Protein AF-A0A821XSC4-F1 (afdb_monomer_lite)

Secondary structure (DSSP, 8-state):
--HHHHHHHHHHHHHHHHHHT---HHHHHHHHHTT---HHHHHHHHHHHHHHHHHSSS--HHHHHHHHHHHHH-HHHHHHHHHHHHHHHHHHS-----SHHHHHHT---STTT--HHHHHHHHHHHHHHHHHH-HHHHHHHHS-GGG--

Radius of gyration: 17.36 Å; chains: 1; bounding box: 32×54×44 Å

Structure (mmCIF, N/CA/C/O backbone):
data_AF-A0A821XSC4-F1
#
_entry.id   AF-A0A821XSC4-F1
#
loop_
_atom_site.group_PDB
_atom_site.id
_atom_site.type_symbol
_atom_site.label_atom_id
_atom_site.label_alt_id
_atom_site.label_comp_id
_atom_site.label_asym_id
_atom_site.label_entity_id
_atom_site.label_seq_id
_atom_site.pdbx_PDB_ins_code
_atom_site.Cartn_x
_atom_site.Cartn_y
_atom_site.Cartn_z
_atom_site.occupancy
_atom_site.B_iso_or_equiv
_atom_site.auth_seq_id
_atom_site.auth_comp_id
_atom_site.auth_asym_id
_atom_site.auth_atom_id
_atom_site.pdbx_PDB_model_num
ATOM 1 N N . MET A 1 1 ? 5.100 32.079 7.736 1.00 38.25 1 MET A N 1
ATOM 2 C CA . MET A 1 1 ? 5.704 30.968 6.958 1.00 38.25 1 MET A CA 1
ATOM 3 C C . MET A 1 1 ? 6.290 29.826 7.805 1.00 38.25 1 MET A C 1
ATOM 5 O O . MET A 1 1 ? 6.685 28.836 7.208 1.00 38.25 1 MET A O 1
ATOM 9 N N . ASN A 1 2 ? 6.296 29.886 9.149 1.00 40.84 2 ASN A N 1
ATOM 10 C CA . ASN A 1 2 ? 6.969 28.878 9.994 1.00 40.84 2 ASN A CA 1
ATOM 11 C C . ASN A 1 2 ? 6.056 27.942 10.808 1.00 40.84 2 ASN A C 1
ATOM 13 O O . ASN A 1 2 ? 6.571 27.040 11.439 1.00 40.84 2 ASN A O 1
ATOM 17 N N . THR A 1 3 ? 4.731 28.102 10.820 1.00 35.59 3 THR A N 1
ATOM 18 C CA . THR A 1 3 ? 3.840 27.259 11.649 1.00 35.59 3 THR A CA 1
ATOM 19 C C . THR A 1 3 ? 3.357 25.988 10.945 1.00 35.59 3 THR A C 1
ATOM 21 O O . THR A 1 3 ? 3.257 24.945 11.582 1.00 35.59 3 THR A O 1
ATOM 24 N N . PHE A 1 4 ? 3.135 26.030 9.626 1.00 45.78 4 PHE A N 1
ATOM 25 C CA . PHE A 1 4 ? 2.715 24.853 8.850 1.00 45.78 4 PHE A CA 1
ATOM 26 C C . PHE A 1 4 ? 3.823 23.793 8.720 1.00 45.78 4 PHE A C 1
ATOM 28 O O . PHE A 1 4 ? 3.554 22.609 8.890 1.00 45.78 4 PHE A O 1
ATOM 35 N N . LY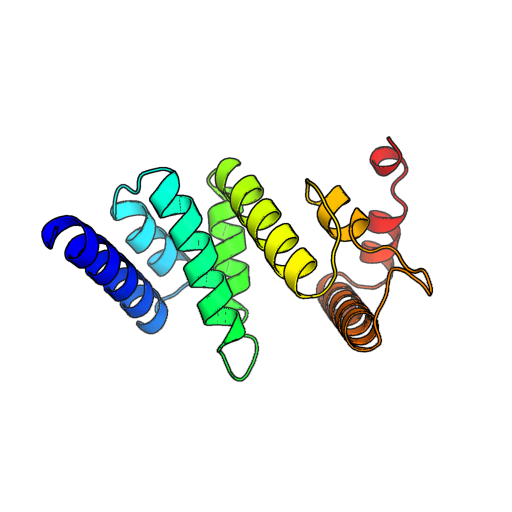S A 1 5 ? 5.084 24.207 8.507 1.00 44.91 5 LYS A N 1
ATOM 36 C CA . LYS A 1 5 ? 6.238 23.286 8.455 1.00 44.91 5 LYS A CA 1
ATOM 37 C C . LYS A 1 5 ? 6.447 22.528 9.770 1.00 44.91 5 LYS A C 1
ATOM 39 O O . LYS A 1 5 ? 6.652 21.320 9.744 1.00 44.91 5 LYS A O 1
ATOM 44 N N . THR A 1 6 ? 6.326 23.218 10.905 1.00 50.66 6 THR A N 1
ATOM 45 C CA . THR A 1 6 ? 6.513 22.629 12.241 1.00 50.66 6 THR A CA 1
ATOM 46 C C . THR A 1 6 ? 5.444 2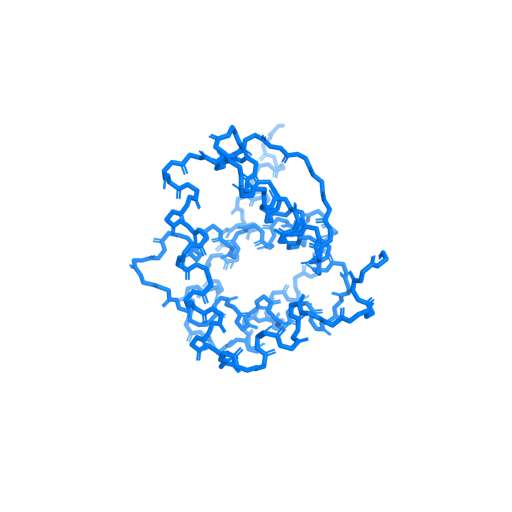1.586 12.568 1.00 50.66 6 THR A C 1
ATOM 48 O O . THR A 1 6 ? 5.737 20.604 13.245 1.00 50.66 6 THR A O 1
ATOM 51 N N . ASN A 1 7 ? 4.218 21.751 12.057 1.00 61.59 7 ASN A N 1
ATOM 52 C CA . ASN A 1 7 ? 3.139 20.784 12.268 1.00 61.59 7 ASN A CA 1
ATOM 53 C C . ASN A 1 7 ? 3.373 19.484 11.467 1.00 61.59 7 ASN A C 1
ATOM 55 O O . ASN A 1 7 ? 3.293 18.393 12.023 1.00 61.59 7 ASN A O 1
ATOM 59 N N . VAL A 1 8 ? 3.797 19.597 10.202 1.00 64.44 8 VAL A N 1
ATOM 60 C CA . VAL A 1 8 ? 4.134 18.443 9.342 1.00 64.44 8 VAL A CA 1
ATOM 61 C C . VAL A 1 8 ? 5.360 17.676 9.857 1.00 64.44 8 VAL A C 1
ATOM 63 O O . VAL A 1 8 ? 5.374 16.445 9.871 1.00 64.44 8 VAL A O 1
ATOM 66 N N . GLU A 1 9 ? 6.398 18.372 10.325 1.00 67.75 9 GLU A N 1
ATOM 67 C CA . GLU A 1 9 ? 7.569 17.716 10.927 1.00 67.75 9 GLU A CA 1
ATOM 68 C C . GLU A 1 9 ? 7.219 16.997 12.235 1.00 67.75 9 GLU A C 1
ATOM 70 O O . GLU A 1 9 ? 7.682 15.879 12.465 1.00 67.75 9 GLU A O 1
ATOM 75 N N . THR A 1 10 ? 6.351 17.589 13.059 1.00 71.81 10 THR A N 1
ATOM 76 C CA . THR A 1 10 ? 5.857 16.955 14.291 1.00 71.81 10 THR A CA 1
ATOM 77 C C . THR A 1 10 ? 5.019 15.716 13.973 1.00 71.81 10 THR A C 1
ATOM 79 O O . THR A 1 10 ? 5.219 14.667 14.582 1.00 71.81 10 THR A O 1
ATOM 82 N N . PHE A 1 11 ? 4.146 15.796 12.967 1.00 76.00 11 PHE A N 1
ATOM 83 C CA . PHE A 1 11 ? 3.352 14.674 12.468 1.00 76.00 11 PHE A CA 1
ATOM 84 C C . PHE A 1 11 ? 4.232 13.495 12.024 1.00 76.00 11 PHE A C 1
ATOM 86 O O . PHE A 1 11 ? 4.090 12.380 12.535 1.00 76.00 11 PHE A O 1
ATOM 93 N N . ARG A 1 12 ? 5.227 13.755 11.166 1.00 77.69 12 ARG A N 1
ATOM 94 C CA . ARG A 1 12 ? 6.203 12.746 10.723 1.00 77.69 12 ARG A CA 1
ATOM 95 C C . ARG A 1 12 ? 6.956 12.134 11.899 1.00 77.69 12 ARG A C 1
ATOM 97 O O . ARG A 1 12 ? 7.054 10.911 11.990 1.00 77.69 12 ARG A O 1
ATOM 104 N N . CYS A 1 13 ? 7.466 12.955 12.817 1.00 76.81 13 CYS A N 1
ATOM 105 C CA . CYS A 1 13 ? 8.186 12.489 14.004 1.00 76.81 13 CYS A CA 1
ATOM 106 C C . CYS A 1 13 ? 7.332 11.570 14.888 1.00 76.81 13 CYS A C 1
ATOM 108 O O . CYS A 1 13 ? 7.837 10.554 15.378 1.00 76.81 13 CYS A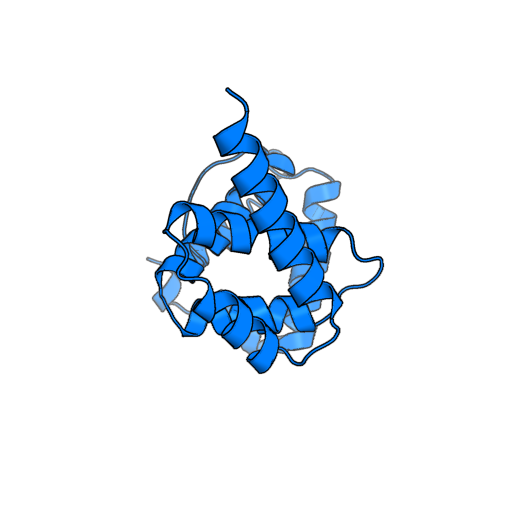 O 1
ATOM 110 N N . THR A 1 14 ? 6.045 11.874 15.057 1.00 78.50 14 THR A N 1
ATOM 111 C CA . THR A 1 14 ? 5.115 11.046 15.835 1.00 78.50 14 THR A CA 1
ATOM 112 C C . THR A 1 14 ? 4.846 9.706 15.158 1.00 78.50 14 THR A C 1
ATOM 114 O O . THR A 1 14 ? 4.929 8.669 15.821 1.00 78.50 14 THR A O 1
ATOM 117 N N . ILE A 1 15 ? 4.621 9.685 13.840 1.00 81.56 15 ILE A N 1
ATOM 118 C CA . ILE A 1 15 ? 4.450 8.434 13.084 1.00 81.56 15 ILE A CA 1
ATOM 119 C C . ILE A 1 15 ? 5.714 7.577 13.183 1.00 81.56 15 ILE A C 1
ATOM 121 O O . ILE A 1 15 ? 5.643 6.402 13.548 1.00 81.56 15 ILE A O 1
ATOM 125 N N . TYR A 1 16 ? 6.890 8.165 12.940 1.00 80.19 16 TYR A N 1
ATOM 126 C CA . TYR A 1 16 ? 8.159 7.443 13.032 1.00 80.19 16 TYR A CA 1
ATOM 127 C C . TYR A 1 16 ? 8.406 6.878 14.430 1.00 80.19 16 TYR A C 1
ATOM 129 O O . TYR A 1 16 ? 8.876 5.747 14.554 1.00 80.19 16 TYR A O 1
ATOM 137 N N . SER A 1 17 ? 8.082 7.636 15.478 1.00 78.25 17 SER A N 1
ATOM 138 C CA . SER A 1 17 ? 8.232 7.186 16.865 1.00 78.25 17 SER A CA 1
ATOM 139 C C . SER A 1 17 ? 7.266 6.050 17.197 1.00 78.25 17 SER A C 1
ATOM 141 O O . SER A 1 17 ? 7.667 5.063 17.811 1.00 78.25 17 SER A O 1
ATOM 143 N N . THR A 1 18 ? 6.024 6.139 16.720 1.00 79.56 18 THR A N 1
ATOM 144 C CA . THR A 1 18 ? 4.996 5.110 16.922 1.00 79.56 18 THR A CA 1
ATOM 145 C C . THR A 1 18 ? 5.382 3.808 16.224 1.00 79.56 18 THR A C 1
ATOM 147 O O . THR A 1 18 ? 5.350 2.750 16.847 1.00 79.56 18 THR A O 1
ATOM 150 N N . ILE A 1 19 ? 5.872 3.875 14.984 1.00 79.31 19 ILE A N 1
ATOM 151 C CA . ILE A 1 19 ? 6.377 2.709 14.241 1.00 79.31 19 ILE A CA 1
ATOM 152 C C . ILE A 1 19 ? 7.656 2.141 14.887 1.00 79.31 19 ILE A C 1
ATOM 154 O O . ILE A 1 19 ? 7.846 0.928 14.942 1.00 79.31 19 ILE A O 1
ATOM 158 N N . ARG A 1 20 ? 8.546 2.995 15.412 1.00 74.75 20 ARG A N 1
ATOM 159 C CA . ARG A 1 20 ? 9.800 2.570 16.066 1.00 74.75 20 ARG A CA 1
ATOM 160 C C . ARG A 1 20 ? 9.581 1.935 17.438 1.00 74.75 20 ARG A C 1
ATOM 162 O O . ARG A 1 20 ? 10.443 1.180 17.880 1.00 74.75 20 ARG A O 1
ATOM 169 N N . SER A 1 21 ? 8.461 2.223 18.098 1.00 74.00 21 SER A N 1
ATOM 170 C CA . SER A 1 21 ? 8.175 1.760 19.461 1.00 74.00 21 SER A CA 1
ATOM 171 C C . SER A 1 21 ? 8.048 0.235 19.610 1.00 74.00 21 SER A C 1
ATOM 173 O O . SER A 1 21 ? 7.929 -0.249 20.729 1.00 74.00 21 SER A O 1
ATOM 175 N N . ASN A 1 22 ? 8.158 -0.523 18.507 1.00 65.31 22 ASN A N 1
ATOM 176 C CA . ASN A 1 22 ? 8.187 -1.990 18.474 1.00 65.31 22 ASN A CA 1
ATOM 177 C C . ASN A 1 22 ? 6.949 -2.629 19.133 1.00 65.31 22 ASN A C 1
ATOM 179 O O . ASN A 1 22 ? 7.012 -3.738 19.661 1.00 65.31 22 ASN A O 1
ATOM 183 N N . ILE A 1 23 ? 5.836 -1.894 19.107 1.00 76.69 23 ILE A N 1
ATOM 184 C CA . ILE A 1 23 ? 4.506 -2.341 19.516 1.00 76.69 23 ILE A CA 1
ATOM 185 C C . ILE A 1 23 ? 3.888 -3.226 18.428 1.00 76.69 23 ILE A C 1
ATOM 187 O O . ILE A 1 23 ? 4.291 -3.173 17.264 1.00 76.69 23 ILE A O 1
ATOM 191 N N . GLY A 1 24 ? 2.905 -4.049 18.801 1.00 83.06 24 GLY A N 1
ATOM 192 C CA . GLY A 1 24 ? 2.172 -4.883 17.847 1.00 83.06 24 GLY A CA 1
ATOM 193 C C . GLY A 1 24 ? 1.437 -4.051 16.788 1.00 83.06 24 GLY A C 1
ATOM 194 O O . GLY A 1 24 ? 1.142 -2.876 17.003 1.00 83.06 24 GLY A O 1
ATOM 195 N N . VAL A 1 25 ? 1.123 -4.670 15.645 1.00 85.38 25 VAL A N 1
ATOM 196 C CA . VAL A 1 25 ? 0.447 -4.011 14.507 1.00 85.38 25 VAL A CA 1
ATOM 197 C C . VAL A 1 25 ? -0.861 -3.345 14.937 1.00 85.38 25 VAL A C 1
ATOM 199 O O . VAL A 1 25 ? -1.068 -2.172 14.646 1.00 85.38 25 VAL A O 1
ATOM 202 N N . GLU A 1 26 ? -1.689 -4.066 15.693 1.00 85.12 26 GLU A N 1
ATOM 203 C CA . GLU A 1 26 ? -2.976 -3.586 16.213 1.00 85.12 26 GLU A CA 1
ATOM 204 C C . GLU A 1 26 ? -2.818 -2.341 17.097 1.00 85.12 26 GLU A C 1
ATOM 206 O O . GLU A 1 26 ? -3.524 -1.348 16.940 1.00 85.12 26 GLU A O 1
ATOM 211 N N . GLU A 1 27 ? -1.837 -2.352 18.003 1.00 85.00 27 GLU A N 1
ATOM 212 C CA . GLU A 1 27 ? -1.587 -1.222 18.899 1.00 85.00 27 GLU A CA 1
ATOM 213 C C . GLU A 1 27 ? -1.023 -0.012 18.137 1.00 85.00 27 GLU A C 1
ATOM 215 O O . GLU A 1 27 ? -1.356 1.135 18.443 1.00 85.00 27 GLU A O 1
ATOM 220 N N . CYS A 1 28 ? -0.192 -0.262 17.121 1.00 87.81 28 CYS A N 1
ATOM 221 C CA . CYS A 1 28 ? 0.314 0.772 16.226 1.00 87.81 28 CYS A CA 1
ATOM 222 C C . CYS A 1 28 ? -0.825 1.428 15.443 1.00 87.81 28 CYS A C 1
ATOM 224 O O . CYS A 1 28 ? -0.961 2.650 15.482 1.00 87.81 28 CYS A O 1
ATOM 226 N N . ALA A 1 29 ? -1.675 0.623 14.802 1.00 87.00 29 ALA A N 1
ATOM 227 C CA . ALA A 1 29 ? -2.832 1.102 14.057 1.00 87.00 29 ALA A CA 1
ATOM 228 C C . ALA A 1 29 ? -3.777 1.902 14.960 1.00 87.00 29 ALA A C 1
ATOM 230 O O . ALA A 1 29 ? -4.122 3.035 14.636 1.00 87.00 29 ALA A O 1
ATOM 231 N N . HIS A 1 30 ? -4.100 1.384 16.147 1.00 86.38 30 HIS A N 1
ATOM 232 C CA . HIS A 1 30 ? -4.950 2.080 17.108 1.00 86.38 30 HIS A CA 1
ATOM 233 C C . HIS A 1 30 ? -4.374 3.443 17.529 1.00 86.38 30 HIS A C 1
ATOM 235 O O . HIS A 1 30 ? -5.098 4.437 17.580 1.00 86.38 30 HIS A O 1
ATOM 241 N N . LYS A 1 31 ? -3.066 3.538 17.807 1.00 85.62 31 LYS A N 1
ATOM 242 C CA . LYS A 1 31 ? -2.424 4.824 18.144 1.00 85.62 31 LYS A CA 1
ATOM 243 C C . LYS A 1 31 ? -2.482 5.820 16.988 1.00 85.62 31 LYS A C 1
ATOM 245 O O . LYS A 1 31 ? -2.755 6.989 17.234 1.00 85.62 31 LYS A O 1
ATOM 250 N N . LEU A 1 32 ? -2.257 5.359 15.759 1.00 85.50 32 LEU A N 1
ATOM 251 C CA . LEU A 1 32 ? -2.299 6.200 14.561 1.00 85.50 32 LEU A CA 1
ATOM 252 C C . LEU A 1 32 ? -3.721 6.699 14.256 1.00 85.50 32 LEU A C 1
ATOM 254 O O . LEU A 1 32 ? -3.897 7.866 13.920 1.00 85.50 32 LEU A O 1
ATOM 258 N N . LEU A 1 33 ? -4.743 5.858 14.441 1.00 83.38 33 LEU A N 1
ATOM 259 C CA . LEU A 1 33 ? -6.148 6.227 14.223 1.00 83.38 33 LEU A CA 1
ATOM 260 C C . LEU A 1 33 ? -6.657 7.261 15.236 1.00 83.38 33 LEU A C 1
ATOM 262 O O . LEU A 1 33 ? -7.450 8.130 14.884 1.00 83.38 33 LEU A O 1
ATOM 266 N N . ASN A 1 34 ? -6.158 7.226 16.475 1.00 84.19 34 ASN A N 1
ATOM 267 C CA . ASN A 1 34 ? -6.526 8.196 17.515 1.00 84.19 34 ASN A CA 1
ATOM 268 C C . ASN A 1 34 ? -6.005 9.621 17.259 1.00 84.19 34 ASN A C 1
ATOM 270 O O . ASN A 1 34 ? -6.306 10.532 18.028 1.00 84.19 34 ASN A O 1
ATOM 274 N N . MET A 1 35 ? -5.225 9.833 16.196 1.00 80.38 35 MET A N 1
ATOM 275 C CA . MET A 1 35 ? -4.694 11.147 15.836 1.00 80.38 35 MET A CA 1
ATOM 276 C C . MET A 1 35 ? -5.686 12.012 15.040 1.00 80.38 35 MET A C 1
ATOM 278 O O . MET A 1 35 ? -5.378 13.177 14.814 1.00 80.38 35 MET A O 1
ATOM 282 N N . ASN A 1 36 ? -6.862 11.484 14.657 1.00 79.00 36 ASN A N 1
ATOM 283 C CA . ASN A 1 36 ? -7.899 12.191 13.884 1.00 79.00 36 ASN A CA 1
ATOM 284 C C . ASN A 1 36 ? -7.339 12.882 12.628 1.00 79.00 36 ASN A C 1
ATOM 286 O O . ASN A 1 36 ? -7.430 14.100 12.479 1.00 79.00 36 ASN A O 1
ATOM 290 N N . LEU A 1 37 ? -6.725 12.084 11.756 1.00 83.25 37 LEU A N 1
ATOM 291 C CA . LEU A 1 37 ? -6.062 12.559 10.545 1.00 83.25 37 LEU A CA 1
ATOM 292 C C . LEU A 1 37 ? -7.073 13.032 9.496 1.00 83.25 37 LEU A C 1
ATOM 294 O O . LEU A 1 37 ? -8.124 12.415 9.316 1.00 83.25 37 LEU A O 1
ATOM 298 N N . ASP A 1 38 ? -6.733 14.107 8.788 1.00 86.81 38 ASP A N 1
ATOM 299 C CA . ASP A 1 38 ? -7.439 14.494 7.567 1.00 86.81 38 ASP A CA 1
ATOM 300 C C . ASP A 1 38 ? -7.033 13.592 6.371 1.00 86.81 38 ASP A C 1
ATOM 302 O O . ASP A 1 38 ? -6.044 12.856 6.460 1.00 86.81 38 ASP A O 1
ATOM 306 N N . PRO A 1 39 ? -7.771 13.607 5.243 1.00 86.38 39 PRO A N 1
ATOM 307 C CA . PRO A 1 39 ? -7.473 12.738 4.099 1.00 86.38 39 PRO A CA 1
ATOM 308 C C . PRO A 1 39 ? -6.063 12.912 3.506 1.00 86.38 39 PRO A C 1
ATOM 310 O O . PRO A 1 39 ? -5.460 11.940 3.045 1.00 86.38 39 PRO A O 1
ATOM 313 N N . GLU A 1 40 ? -5.501 14.126 3.527 1.00 86.31 40 GLU A N 1
ATOM 314 C CA . GLU A 1 40 ? -4.143 14.372 3.020 1.00 86.31 40 GLU A CA 1
ATOM 315 C C . GLU A 1 40 ? -3.090 13.759 3.955 1.00 86.31 40 GLU A C 1
ATOM 317 O O . GLU A 1 40 ? -2.128 13.136 3.496 1.00 86.31 40 GLU A O 1
ATOM 322 N N . GLN A 1 41 ? -3.307 13.854 5.267 1.00 86.69 41 GLN A N 1
ATOM 323 C CA . GLN A 1 41 ? -2.482 13.223 6.294 1.00 86.69 41 GLN A CA 1
ATOM 324 C C . GLN A 1 41 ? -2.599 11.694 6.282 1.00 86.69 41 GLN A C 1
ATOM 326 O O . GLN A 1 41 ? -1.600 11.010 6.503 1.00 86.69 41 GLN A O 1
ATOM 331 N N . GLU A 1 42 ? -3.780 11.133 6.006 1.00 89.31 42 GLU A N 1
ATOM 332 C CA . GLU A 1 42 ? -3.970 9.685 5.835 1.00 89.31 42 GLU A CA 1
ATOM 333 C C . GLU A 1 42 ? -3.143 9.151 4.650 1.00 89.31 42 GLU A C 1
ATOM 335 O O . GLU A 1 42 ? -2.471 8.119 4.770 1.00 89.31 42 GLU A O 1
ATOM 340 N N . LYS A 1 43 ? -3.121 9.876 3.526 1.00 89.25 43 LYS A N 1
ATOM 341 C CA . LYS A 1 43 ? -2.280 9.537 2.370 1.00 89.25 43 LYS A CA 1
ATOM 342 C C . LYS A 1 43 ? -0.790 9.682 2.685 1.00 89.25 43 LYS A C 1
ATOM 344 O O . LYS A 1 43 ? 0.002 8.797 2.355 1.00 89.25 43 LYS A O 1
ATOM 349 N N . GLU A 1 44 ? -0.395 10.757 3.368 1.00 89.12 44 GLU A N 1
ATOM 350 C CA . GLU A 1 44 ? 0.993 10.953 3.799 1.00 89.12 44 GLU A CA 1
ATOM 351 C C . GLU A 1 44 ? 1.450 9.854 4.774 1.00 89.12 44 GLU A C 1
ATOM 353 O O . GLU A 1 44 ? 2.574 9.361 4.667 1.00 89.12 44 GLU A O 1
ATOM 358 N N . LEU A 1 45 ? 0.578 9.401 5.678 1.00 90.12 45 LEU A N 1
ATOM 359 C CA . LEU A 1 45 ? 0.841 8.263 6.558 1.00 90.12 45 LEU A CA 1
ATOM 360 C C . LEU A 1 45 ? 1.169 6.998 5.752 1.00 90.12 45 LEU A C 1
ATOM 362 O O . LEU A 1 45 ? 2.163 6.331 6.050 1.00 90.12 45 LEU A O 1
ATOM 366 N N . CYS A 1 46 ? 0.385 6.689 4.715 1.00 91.81 46 CYS A N 1
ATOM 367 C CA . CYS A 1 46 ? 0.637 5.540 3.839 1.00 91.81 46 CYS A CA 1
ATOM 368 C C . CYS A 1 46 ? 2.016 5.632 3.169 1.00 91.81 46 CYS A C 1
ATOM 370 O O . CYS A 1 46 ? 2.767 4.651 3.152 1.00 91.81 46 CYS A O 1
ATOM 372 N N . GLN A 1 47 ? 2.395 6.826 2.697 1.00 89.12 47 GLN A N 1
ATOM 373 C CA . GLN A 1 47 ? 3.718 7.072 2.119 1.00 89.12 47 GLN A CA 1
ATOM 374 C C . GLN A 1 47 ? 4.833 6.868 3.153 1.00 89.12 47 GLN A C 1
ATOM 376 O O . GLN A 1 47 ? 5.823 6.202 2.861 1.00 89.12 47 GLN A O 1
ATOM 381 N N . ILE A 1 48 ? 4.674 7.382 4.377 1.00 88.56 48 ILE A N 1
ATOM 382 C CA . ILE A 1 48 ? 5.670 7.234 5.450 1.00 88.56 48 ILE A CA 1
ATOM 383 C C . ILE A 1 48 ? 5.873 5.759 5.817 1.00 88.56 48 ILE A C 1
ATOM 385 O O . ILE A 1 48 ? 7.013 5.333 6.017 1.00 88.56 48 ILE A O 1
ATOM 389 N N . ILE A 1 49 ? 4.794 4.971 5.898 1.00 88.94 49 ILE A N 1
ATOM 390 C CA . ILE A 1 49 ? 4.855 3.527 6.173 1.00 88.94 49 ILE A CA 1
ATOM 391 C C . ILE A 1 49 ? 5.704 2.823 5.104 1.00 88.94 49 ILE A C 1
ATOM 393 O O . ILE A 1 49 ? 6.619 2.067 5.449 1.00 88.94 49 ILE A O 1
ATOM 397 N N . LEU A 1 50 ? 5.450 3.103 3.823 1.00 87.44 50 LEU A N 1
ATOM 398 C CA . LEU A 1 50 ? 6.177 2.496 2.705 1.00 87.44 50 LEU A CA 1
ATOM 399 C C . LEU A 1 50 ? 7.630 2.966 2.616 1.00 87.44 50 LEU A C 1
ATOM 401 O O . LEU A 1 50 ? 8.531 2.133 2.520 1.00 87.44 50 LEU A O 1
ATOM 405 N N . ASP A 1 51 ? 7.888 4.268 2.735 1.00 84.75 51 ASP A N 1
ATOM 406 C CA . ASP A 1 51 ? 9.241 4.834 2.755 1.00 84.75 51 ASP A CA 1
ATOM 407 C C . ASP A 1 51 ? 10.074 4.244 3.889 1.00 84.75 51 ASP A C 1
ATOM 409 O O . ASP A 1 51 ? 11.278 3.999 3.747 1.00 84.75 51 ASP A O 1
ATOM 413 N N . LYS A 1 52 ? 9.445 4.034 5.049 1.00 84.31 52 LYS A N 1
ATOM 414 C CA . LYS A 1 52 ? 10.108 3.423 6.190 1.00 84.31 52 LYS A CA 1
ATOM 415 C C . LYS A 1 52 ? 10.431 1.964 5.902 1.00 84.31 52 LYS A C 1
ATOM 417 O O . LYS A 1 52 ? 11.573 1.576 6.134 1.00 84.31 52 LYS A O 1
ATOM 422 N N . CYS A 1 53 ? 9.480 1.200 5.365 1.00 84.56 53 CYS A N 1
ATOM 423 C CA . CYS A 1 53 ? 9.690 -0.186 4.951 1.00 84.56 53 CYS A CA 1
ATOM 424 C C . CYS A 1 53 ? 10.841 -0.309 3.939 1.00 84.56 53 CYS A C 1
ATOM 426 O O . CYS A 1 53 ? 11.729 -1.138 4.119 1.00 84.56 53 CYS A O 1
ATOM 428 N N . ALA A 1 54 ? 10.879 0.560 2.926 1.00 79.19 54 ALA A N 1
ATOM 429 C CA . ALA A 1 54 ? 11.896 0.557 1.873 1.00 79.19 54 ALA A CA 1
ATOM 430 C C . ALA A 1 54 ? 13.317 0.863 2.384 1.00 79.19 54 ALA A C 1
ATOM 432 O O . ALA A 1 54 ? 14.300 0.422 1.792 1.00 79.19 54 ALA A O 1
ATOM 433 N N . LYS A 1 55 ? 13.445 1.610 3.488 1.00 79.31 55 LYS A N 1
ATOM 434 C CA . LYS A 1 55 ? 14.736 1.934 4.123 1.00 79.31 55 LYS A CA 1
ATOM 435 C C . LYS A 1 55 ? 15.242 0.840 5.068 1.00 79.31 55 LYS A C 1
ATOM 437 O O . LYS A 1 55 ? 16.380 0.926 5.535 1.00 79.31 55 LYS A O 1
ATOM 442 N N . GLU A 1 56 ? 14.426 -0.156 5.409 1.00 76.88 56 GLU A N 1
ATOM 443 C CA . GLU A 1 56 ? 14.861 -1.251 6.276 1.00 76.88 56 GLU A CA 1
ATOM 444 C C . GLU A 1 56 ? 15.790 -2.210 5.521 1.00 76.88 56 GLU A C 1
ATOM 446 O O . GLU A 1 56 ? 15.555 -2.581 4.375 1.00 76.88 56 GLU A O 1
ATOM 451 N N . ARG A 1 57 ? 16.857 -2.668 6.191 1.00 71.69 57 ARG A N 1
ATOM 452 C CA . ARG A 1 57 ? 17.854 -3.574 5.587 1.00 71.69 57 ARG A CA 1
ATOM 453 C C . ARG A 1 57 ? 17.262 -4.927 5.172 1.00 71.69 57 ARG A C 1
ATOM 455 O O . ARG A 1 57 ? 17.828 -5.619 4.330 1.00 71.69 57 ARG A O 1
ATOM 462 N N . ARG A 1 58 ? 16.187 -5.343 5.836 1.00 72.56 58 ARG A N 1
ATOM 463 C CA . ARG A 1 58 ? 15.442 -6.570 5.561 1.00 72.56 58 ARG A CA 1
ATOM 464 C C . ARG A 1 58 ? 13.966 -6.252 5.662 1.00 72.56 58 ARG A C 1
ATOM 466 O O . ARG A 1 58 ? 13.571 -5.504 6.559 1.00 72.56 58 ARG A O 1
ATOM 473 N N . TYR A 1 59 ? 13.183 -6.864 4.785 1.00 73.44 59 TYR A N 1
ATOM 474 C CA . TYR A 1 59 ? 11.736 -6.798 4.857 1.00 73.44 59 TYR A CA 1
ATOM 475 C C . TYR A 1 59 ? 11.244 -7.253 6.236 1.00 73.44 59 TYR A C 1
ATOM 477 O O . TYR A 1 59 ? 11.722 -8.243 6.799 1.00 73.44 59 TYR A O 1
ATOM 485 N N . LYS A 1 60 ? 10.298 -6.494 6.788 1.00 80.25 60 LYS A N 1
ATOM 486 C CA . LYS A 1 60 ? 9.615 -6.813 8.039 1.00 80.25 60 LYS A CA 1
ATOM 487 C C . LYS A 1 60 ? 8.132 -6.939 7.735 1.00 80.25 60 LYS A C 1
ATOM 489 O O . LYS A 1 60 ? 7.496 -5.947 7.389 1.00 80.25 60 LYS A O 1
ATOM 494 N N . GLN A 1 61 ? 7.582 -8.130 7.968 1.00 82.75 61 GLN A N 1
ATOM 495 C CA . GLN A 1 61 ? 6.157 -8.435 7.784 1.00 82.75 61 GLN A CA 1
ATOM 496 C C . GLN A 1 61 ? 5.226 -7.435 8.497 1.00 82.75 61 GLN A C 1
ATOM 498 O O . GLN A 1 61 ? 4.107 -7.205 8.049 1.00 82.75 61 GLN A O 1
ATOM 503 N N . PHE A 1 62 ? 5.710 -6.797 9.569 1.00 87.38 62 PHE A N 1
ATOM 504 C CA . PHE A 1 62 ? 5.039 -5.706 10.275 1.00 87.38 62 PHE A CA 1
ATOM 505 C C . PHE A 1 62 ? 4.431 -4.644 9.342 1.00 87.38 62 PHE A C 1
ATOM 507 O O . PHE A 1 62 ? 3.270 -4.292 9.520 1.00 87.38 62 PHE A O 1
ATOM 514 N N . PHE A 1 63 ? 5.175 -4.150 8.344 1.00 86.56 63 PHE A N 1
ATOM 515 C CA . PHE A 1 63 ? 4.690 -3.067 7.475 1.00 86.56 63 PHE A CA 1
ATOM 516 C C . PHE A 1 63 ? 3.536 -3.518 6.580 1.00 86.56 63 PHE A C 1
ATOM 518 O O . PHE A 1 63 ? 2.578 -2.775 6.389 1.00 86.56 63 PHE A O 1
ATOM 525 N N . SER A 1 64 ? 3.595 -4.754 6.092 1.00 86.31 64 SER A N 1
ATOM 526 C CA . SER A 1 64 ? 2.553 -5.338 5.246 1.00 86.31 64 SER A CA 1
ATOM 527 C C . SER A 1 64 ? 1.284 -5.629 6.028 1.00 86.31 64 SER A C 1
ATOM 529 O O . SER A 1 64 ? 0.193 -5.353 5.543 1.00 86.31 64 SER A O 1
ATOM 531 N N . LEU A 1 65 ? 1.420 -6.123 7.261 1.00 88.56 65 LEU A N 1
ATOM 532 C CA . LEU A 1 65 ? 0.284 -6.319 8.160 1.00 88.56 65 LEU A CA 1
ATOM 533 C C . LEU A 1 65 ? -0.344 -4.985 8.571 1.00 88.56 65 LEU A C 1
ATOM 535 O O . LEU A 1 65 ? -1.564 -4.889 8.635 1.00 88.56 65 LEU A O 1
ATOM 539 N N . LEU A 1 66 ? 0.466 -3.949 8.802 1.00 90.50 66 LEU A N 1
ATOM 540 C CA . LEU A 1 66 ? -0.031 -2.611 9.114 1.00 90.50 66 LEU A CA 1
ATOM 541 C C . LEU A 1 66 ? -0.794 -2.005 7.929 1.00 90.50 66 LEU A C 1
ATOM 543 O O . LEU A 1 66 ? -1.909 -1.524 8.110 1.00 90.50 66 LEU A O 1
ATOM 547 N N . GLY A 1 67 ? -0.239 -2.088 6.716 1.00 90.56 67 GLY A N 1
ATOM 548 C CA . GLY A 1 67 ? -0.929 -1.663 5.495 1.00 90.56 67 GLY A CA 1
ATOM 549 C C . GLY A 1 67 ? -2.224 -2.444 5.260 1.00 90.56 67 GLY A C 1
ATOM 550 O O . GLY A 1 67 ? -3.267 -1.844 5.018 1.00 90.56 67 GLY A O 1
ATOM 551 N N . GLN A 1 68 ? -2.193 -3.771 5.425 1.00 88.00 68 GLN A N 1
ATOM 552 C CA . GLN A 1 68 ? -3.383 -4.621 5.332 1.00 88.00 68 GLN A CA 1
ATOM 553 C C . GLN A 1 68 ? -4.457 -4.213 6.345 1.00 88.00 68 GLN A C 1
ATOM 555 O O . GLN A 1 68 ? -5.633 -4.154 5.988 1.00 88.00 68 GLN A O 1
ATOM 560 N N . HIS A 1 69 ? -4.062 -3.921 7.586 1.00 90.94 69 HIS A N 1
ATOM 561 C CA . HIS A 1 69 ? -4.982 -3.472 8.622 1.00 90.94 69 HIS A CA 1
ATOM 562 C C . HIS A 1 69 ? -5.675 -2.169 8.191 1.00 90.94 69 HIS A C 1
ATOM 564 O O . HIS A 1 69 ? -6.902 -2.128 8.155 1.00 90.94 69 HIS A O 1
ATOM 570 N N . PHE A 1 70 ? -4.933 -1.154 7.733 1.00 91.12 70 PHE A N 1
ATOM 571 C CA . PHE A 1 70 ? -5.526 0.087 7.209 1.00 91.12 70 PHE A CA 1
ATOM 572 C C . PHE A 1 70 ? -6.461 -0.149 6.013 1.00 91.12 70 PHE A C 1
ATOM 574 O O . PHE A 1 70 ? -7.593 0.333 6.023 1.00 91.12 70 PHE A O 1
ATOM 581 N N . CYS A 1 71 ? -6.048 -0.960 5.036 1.00 90.94 71 CYS A N 1
ATOM 582 C CA . CYS A 1 71 ? -6.883 -1.325 3.887 1.00 90.94 71 CYS A CA 1
ATOM 583 C C . CYS A 1 71 ? -8.181 -2.046 4.280 1.00 90.94 71 CYS A C 1
ATOM 585 O O . CYS A 1 71 ? -9.170 -1.965 3.557 1.00 90.94 71 CYS A O 1
ATOM 587 N N . SER A 1 72 ? -8.191 -2.765 5.406 1.00 88.88 72 SER A N 1
ATOM 588 C CA . SER A 1 72 ? -9.390 -3.444 5.909 1.00 88.88 72 SER A CA 1
ATOM 589 C C . SER A 1 72 ? -10.358 -2.520 6.656 1.00 88.88 72 SER A C 1
ATOM 591 O O . SER A 1 72 ? -11.523 -2.876 6.814 1.00 88.88 72 SER A O 1
ATOM 593 N N . LEU A 1 73 ? -9.900 -1.339 7.091 1.00 87.81 73 LEU A N 1
ATOM 594 C CA . LEU A 1 73 ? -10.705 -0.375 7.846 1.00 87.81 73 LEU A CA 1
ATOM 595 C C . LEU A 1 73 ? -11.524 0.550 6.945 1.00 87.81 73 LEU A C 1
ATOM 597 O O . LEU A 1 73 ? -12.705 0.773 7.203 1.00 87.81 73 LEU A O 1
ATOM 601 N N . LYS A 1 74 ? -10.889 1.118 5.915 1.00 87.62 74 LYS A N 1
ATOM 602 C CA . LYS A 1 74 ? -11.507 2.065 4.979 1.00 87.62 74 LYS A CA 1
ATOM 603 C C . LYS A 1 74 ? -11.013 1.791 3.561 1.00 87.62 74 LYS A C 1
ATOM 605 O O . LYS A 1 74 ? -9.830 1.513 3.361 1.00 87.62 74 LYS A O 1
ATOM 610 N N . LYS A 1 75 ? -11.906 1.899 2.574 1.00 88.69 75 LYS A N 1
ATOM 611 C CA . LYS A 1 75 ? -11.570 1.647 1.162 1.00 88.69 75 LYS A CA 1
ATOM 612 C C . LYS A 1 75 ? -10.608 2.709 0.617 1.00 88.69 75 LYS A C 1
ATOM 614 O O . LYS A 1 75 ? -9.774 2.406 -0.224 1.00 88.69 75 LYS A O 1
ATOM 619 N N . GLU A 1 76 ? -10.669 3.913 1.162 1.00 91.31 76 GLU A N 1
ATOM 620 C CA . GLU A 1 76 ? -9.814 5.054 0.856 1.00 91.31 76 GLU A CA 1
ATOM 621 C C . GLU A 1 76 ? -8.325 4.711 1.027 1.00 91.31 76 GLU A C 1
ATOM 623 O O . GLU A 1 76 ? -7.508 5.083 0.192 1.00 91.31 76 GLU A O 1
ATOM 628 N N . TYR A 1 77 ? -7.962 3.904 2.036 1.00 90.69 77 TYR A N 1
ATOM 629 C CA . TYR A 1 77 ? -6.578 3.444 2.202 1.00 90.69 77 TYR A CA 1
ATOM 630 C C . TYR A 1 77 ? -6.114 2.539 1.061 1.00 90.69 77 TYR A C 1
ATOM 632 O O . TYR A 1 77 ? -4.949 2.612 0.672 1.00 90.69 77 TYR A O 1
ATOM 640 N N . VAL A 1 78 ? -7.005 1.716 0.497 1.00 88.62 78 VAL A N 1
ATOM 641 C CA . VAL A 1 78 ? -6.688 0.910 -0.692 1.00 88.62 78 VAL A CA 1
ATOM 642 C C . VAL A 1 78 ? -6.331 1.837 -1.851 1.00 88.62 78 VAL A C 1
ATOM 644 O O . VAL A 1 78 ? -5.284 1.658 -2.467 1.00 88.62 78 VAL A O 1
ATOM 647 N N . GLU A 1 79 ? -7.143 2.870 -2.083 1.00 90.25 79 GLU A N 1
ATOM 648 C CA . GLU A 1 79 ? -6.921 3.857 -3.147 1.00 90.25 79 GLU A CA 1
ATOM 649 C C . GLU A 1 79 ? -5.600 4.625 -2.940 1.00 90.25 79 GLU A C 1
ATOM 651 O O . GLU A 1 79 ? -4.828 4.791 -3.887 1.00 90.25 79 GLU A O 1
ATOM 656 N N . TYR A 1 80 ? -5.268 5.008 -1.700 1.00 91.75 80 TYR A N 1
ATOM 657 C CA . TYR A 1 80 ? -3.989 5.656 -1.381 1.00 91.75 80 TYR A CA 1
ATOM 658 C C . TYR A 1 80 ? -2.782 4.748 -1.650 1.00 91.75 80 TYR A C 1
ATOM 660 O O . TYR A 1 80 ? -1.808 5.186 -2.265 1.00 91.75 80 TYR A O 1
ATOM 668 N N . PHE A 1 81 ? -2.818 3.484 -1.214 1.00 89.38 81 PHE A N 1
ATOM 669 C CA . PHE A 1 81 ? -1.719 2.542 -1.452 1.00 89.38 81 PHE A CA 1
ATOM 670 C C . PHE A 1 81 ? -1.559 2.198 -2.938 1.00 89.38 81 PHE A C 1
ATOM 672 O O . PHE A 1 81 ? -0.429 2.054 -3.410 1.00 89.38 81 PHE A O 1
ATOM 679 N N . GLU A 1 82 ? -2.658 2.105 -3.688 1.00 84.94 82 GLU A N 1
ATOM 680 C CA . GLU A 1 82 ? -2.633 1.919 -5.141 1.00 84.94 82 GLU A CA 1
ATOM 681 C C . GLU A 1 82 ? -1.980 3.100 -5.861 1.00 84.94 82 GLU A C 1
ATOM 683 O O . GLU A 1 82 ? -1.163 2.893 -6.762 1.00 84.94 82 GLU A O 1
ATOM 688 N N . GLU A 1 83 ? -2.315 4.332 -5.474 1.00 87.25 83 GLU A N 1
ATOM 689 C CA . GLU A 1 83 ? -1.719 5.537 -6.050 1.00 87.25 83 GLU A CA 1
ATOM 690 C C . GLU A 1 83 ? -0.214 5.611 -5.753 1.00 87.25 83 GLU A C 1
ATOM 692 O O . GLU A 1 83 ? 0.586 5.797 -6.672 1.00 87.25 83 GLU A O 1
ATOM 697 N N . ILE A 1 84 ? 0.193 5.364 -4.501 1.00 86.81 84 ILE A N 1
ATOM 698 C CA . ILE A 1 84 ? 1.613 5.360 -4.118 1.00 86.81 84 ILE A CA 1
ATOM 699 C C . ILE A 1 84 ? 2.380 4.289 -4.896 1.00 86.81 84 ILE A C 1
ATOM 701 O O . ILE A 1 84 ? 3.481 4.550 -5.383 1.00 86.81 84 ILE A O 1
ATOM 705 N N . PHE A 1 85 ? 1.814 3.088 -5.047 1.00 81.75 85 PHE A N 1
ATOM 706 C CA . PHE A 1 85 ? 2.446 2.037 -5.839 1.00 81.75 85 PHE A CA 1
ATOM 707 C C . PHE A 1 85 ? 2.659 2.483 -7.288 1.00 81.75 85 PHE A C 1
ATOM 709 O O . PHE A 1 85 ? 3.755 2.311 -7.822 1.00 81.75 85 PHE A O 1
ATOM 716 N N . GLN A 1 86 ? 1.642 3.075 -7.921 1.00 74.25 86 GLN A N 1
ATOM 717 C CA . GLN A 1 86 ? 1.757 3.577 -9.291 1.00 74.25 86 GLN A CA 1
ATOM 718 C C . GLN A 1 86 ? 2.859 4.622 -9.410 1.00 74.25 86 GLN A C 1
ATOM 720 O O . GLN A 1 86 ? 3.620 4.590 -10.371 1.00 74.25 86 GLN A O 1
ATOM 725 N N . ASP A 1 87 ? 2.972 5.532 -8.447 1.00 81.00 87 ASP A N 1
ATOM 726 C CA . ASP A 1 87 ? 3.998 6.570 -8.468 1.00 81.00 87 ASP A CA 1
ATOM 727 C C . ASP A 1 87 ? 5.406 6.000 -8.256 1.00 81.00 87 ASP A C 1
ATOM 729 O O . ASP A 1 87 ? 6.333 6.371 -8.978 1.00 81.00 87 ASP A O 1
ATOM 733 N N . GLN A 1 88 ? 5.579 5.027 -7.357 1.00 73.44 88 GLN A N 1
ATOM 734 C CA . GLN A 1 88 ? 6.856 4.316 -7.207 1.00 73.44 88 GLN A CA 1
ATOM 735 C C . GLN A 1 88 ? 7.211 3.519 -8.468 1.00 73.44 88 GLN A C 1
ATOM 737 O O . GLN A 1 88 ? 8.361 3.530 -8.913 1.00 73.44 88 GLN A O 1
ATOM 742 N N . TYR A 1 89 ? 6.223 2.881 -9.095 1.00 68.94 89 TYR A N 1
ATOM 743 C CA . TYR A 1 89 ? 6.414 2.168 -10.350 1.00 68.94 89 TYR A CA 1
ATOM 744 C C . TYR A 1 89 ? 6.762 3.126 -11.497 1.00 68.94 89 TYR A C 1
ATOM 746 O O . TYR A 1 89 ? 7.685 2.828 -12.246 1.00 68.94 89 TYR A O 1
ATOM 754 N N . LYS A 1 90 ? 6.129 4.310 -11.577 1.00 67.12 90 LYS A N 1
ATOM 755 C CA . LYS A 1 90 ? 6.456 5.395 -12.527 1.00 67.12 90 LYS A CA 1
ATOM 756 C C . LYS A 1 90 ? 7.904 5.871 -12.404 1.00 67.12 90 LYS A C 1
ATOM 758 O O . LYS A 1 90 ? 8.550 6.173 -13.408 1.00 67.12 90 LYS A O 1
ATOM 763 N N . ILE A 1 91 ? 8.407 5.973 -11.171 1.00 68.31 91 ILE A N 1
ATOM 764 C CA . ILE A 1 91 ? 9.804 6.339 -10.894 1.00 68.31 91 ILE A CA 1
ATOM 765 C C . ILE A 1 91 ? 10.747 5.238 -11.394 1.00 68.31 91 ILE A C 1
ATOM 767 O O . ILE A 1 91 ? 11.791 5.535 -11.976 1.00 68.31 91 ILE A O 1
ATOM 771 N N . ILE A 1 92 ? 10.378 3.971 -11.195 1.00 63.72 92 ILE A N 1
ATOM 772 C CA . ILE A 1 92 ? 11.143 2.812 -11.673 1.00 63.72 92 ILE A CA 1
ATOM 773 C C . ILE A 1 92 ? 11.031 2.660 -13.205 1.00 63.72 92 ILE A C 1
ATOM 775 O O . ILE A 1 92 ? 11.970 2.177 -13.844 1.00 63.72 92 ILE A O 1
ATOM 779 N N . HIS A 1 93 ? 9.918 3.090 -13.807 1.00 50.84 93 HIS A N 1
ATOM 780 C CA . HIS A 1 93 ? 9.643 3.016 -15.239 1.00 50.84 93 HIS A CA 1
ATOM 781 C C . HIS A 1 93 ? 8.552 4.008 -15.670 1.00 50.84 93 HIS A C 1
ATOM 783 O O . HIS A 1 93 ? 7.461 4.004 -15.117 1.00 50.84 93 HIS A O 1
ATOM 789 N N . ARG A 1 94 ? 8.800 4.846 -16.684 1.00 52.62 94 ARG A N 1
ATOM 790 C CA . ARG A 1 94 ? 7.818 5.824 -17.199 1.00 52.62 94 ARG A CA 1
ATOM 791 C C . ARG A 1 94 ? 6.562 5.113 -17.737 1.00 52.62 94 ARG A C 1
ATOM 793 O O . ARG A 1 94 ? 6.632 4.664 -18.873 1.00 52.62 94 ARG A O 1
ATOM 800 N N . LEU A 1 95 ? 5.432 5.075 -17.011 1.00 42.62 95 LEU A N 1
ATOM 801 C CA . LEU A 1 95 ? 4.067 4.924 -17.577 1.00 42.62 95 LEU A CA 1
ATOM 802 C C . LEU A 1 95 ? 2.918 5.060 -16.545 1.00 42.62 95 LEU A C 1
ATOM 804 O O . LEU A 1 95 ? 3.088 4.815 -15.356 1.00 42.62 95 LEU A O 1
ATOM 808 N N . GLU A 1 96 ? 1.737 5.458 -17.038 1.00 49.38 96 GLU A N 1
ATOM 809 C CA . GLU A 1 96 ? 0.535 5.911 -16.309 1.00 49.38 96 GLU A CA 1
ATOM 810 C C . GLU A 1 96 ? -0.511 4.814 -15.926 1.00 49.38 96 GLU A C 1
ATOM 812 O O . GLU A 1 96 ? -0.803 3.927 -16.725 1.00 49.38 96 GLU A O 1
ATOM 817 N N . TYR A 1 97 ? -1.152 5.021 -14.751 1.00 39.56 97 TYR A N 1
ATOM 818 C CA . TYR A 1 97 ? -2.566 4.801 -14.312 1.00 39.56 97 TYR A CA 1
ATOM 819 C C . TYR A 1 97 ? -3.187 3.437 -13.801 1.00 39.56 97 TYR A C 1
ATOM 821 O O . TYR A 1 97 ? -3.420 2.508 -14.574 1.00 39.56 97 TYR A O 1
ATOM 829 N N . ILE A 1 98 ? -3.688 3.507 -12.530 1.00 42.69 98 ILE A N 1
ATOM 830 C CA . ILE A 1 98 ? -4.864 2.949 -11.753 1.00 42.69 98 ILE A CA 1
ATOM 831 C C . ILE A 1 98 ? -4.755 1.594 -10.913 1.00 42.69 98 ILE A C 1
ATOM 833 O O . ILE A 1 98 ? -3.718 0.946 -10.984 1.00 42.69 98 ILE A O 1
ATOM 837 N N . ASP A 1 99 ? -5.798 1.238 -10.088 1.00 37.12 99 ASP A N 1
ATOM 838 C CA . ASP A 1 99 ? -6.389 0.003 -9.393 1.00 37.12 99 ASP A CA 1
ATOM 839 C C . ASP A 1 99 ? -5.527 -1.262 -9.132 1.00 37.12 99 ASP A C 1
ATOM 841 O O . ASP A 1 99 ? -4.683 -1.582 -9.938 1.00 37.12 99 ASP A O 1
ATOM 845 N N . LEU A 1 100 ? -5.775 -2.110 -8.128 1.00 39.47 100 LEU A N 1
ATOM 846 C CA . LEU A 1 100 ? -5.013 -3.346 -7.815 1.00 39.47 100 LEU A CA 1
ATOM 847 C C . LEU A 1 100 ? -4.818 -4.323 -9.003 1.00 39.47 100 LEU A C 1
ATOM 849 O O . LEU A 1 100 ? -3.818 -5.038 -9.084 1.00 39.47 100 LEU A O 1
ATOM 853 N N . ARG A 1 101 ? -5.754 -4.324 -9.965 1.00 50.53 101 ARG A N 1
ATOM 854 C CA . ARG A 1 101 ? -5.607 -4.955 -11.299 1.00 50.53 101 ARG A CA 1
ATOM 855 C C . ARG A 1 101 ? -4.649 -4.181 -12.208 1.00 50.53 101 ARG A C 1
ATOM 857 O O . ARG A 1 101 ? -3.813 -4.770 -12.879 1.00 50.53 101 ARG A O 1
ATOM 864 N N . LYS A 1 102 ? -4.764 -2.860 -12.228 1.00 45.88 102 LYS A N 1
ATOM 865 C CA . LYS A 1 102 ? -3.936 -1.879 -12.944 1.00 45.88 102 LYS A CA 1
ATOM 866 C C . LYS A 1 102 ? -2.523 -1.692 -12.320 1.00 45.88 102 LYS A C 1
ATOM 868 O O . LYS A 1 102 ? -1.607 -1.356 -13.058 1.00 45.88 102 LYS A O 1
ATOM 873 N N . VAL A 1 103 ? -2.300 -2.081 -11.061 1.00 50.94 103 VAL A N 1
ATOM 874 C CA . VAL A 1 103 ? -0.999 -2.221 -10.372 1.00 50.94 103 VAL A CA 1
ATOM 875 C C . VAL A 1 103 ? -0.139 -3.316 -11.009 1.00 50.94 103 VAL A C 1
ATOM 877 O O . VAL A 1 103 ? 1.055 -3.127 -11.202 1.00 50.94 103 VAL A O 1
ATOM 880 N N . LEU A 1 104 ? -0.727 -4.458 -11.390 1.00 61.72 104 LEU A N 1
ATOM 881 C CA . LEU A 1 104 ? -0.031 -5.450 -12.223 1.00 61.72 104 LEU A CA 1
ATOM 882 C C . LEU A 1 104 ? -0.164 -5.136 -13.725 1.00 61.72 104 LEU A C 1
ATOM 884 O O . LEU A 1 104 ? 0.715 -5.502 -14.494 1.00 61.72 104 LEU A O 1
ATOM 888 N N . ARG A 1 105 ? -1.209 -4.424 -14.174 1.00 59.47 105 ARG A N 1
ATOM 889 C CA . ARG A 1 105 ? -1.384 -4.025 -15.591 1.00 59.47 105 ARG A CA 1
ATOM 890 C C . ARG A 1 105 ? -0.432 -2.917 -16.048 1.00 59.47 105 ARG A C 1
ATOM 892 O O . ARG A 1 105 ? -0.171 -2.817 -17.246 1.00 59.47 105 ARG A O 1
ATOM 899 N N . CYS A 1 106 ? 0.097 -2.098 -15.137 1.00 57.72 106 CYS A N 1
ATOM 900 C CA . CYS A 1 106 ? 1.176 -1.159 -15.451 1.00 57.72 106 C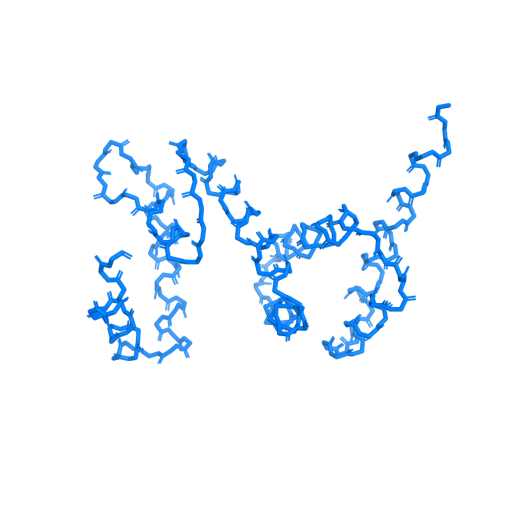YS A CA 1
ATOM 901 C C . CYS A 1 106 ? 2.485 -1.900 -15.773 1.00 57.72 106 CYS A C 1
ATOM 903 O O . CYS A 1 106 ? 3.381 -1.338 -16.402 1.00 57.72 106 CYS A O 1
ATOM 905 N N . ILE A 1 107 ? 2.573 -3.187 -15.416 1.00 64.94 107 ILE A N 1
ATOM 906 C CA . ILE A 1 107 ? 3.684 -4.063 -15.764 1.00 64.94 107 ILE A CA 1
ATOM 907 C C . ILE A 1 107 ? 3.506 -4.576 -17.196 1.00 64.94 107 ILE A C 1
ATOM 909 O O . ILE A 1 107 ? 2.917 -5.625 -17.452 1.00 64.94 107 ILE A O 1
ATOM 913 N N . ARG A 1 108 ? 4.048 -3.829 -18.161 1.00 65.69 108 ARG A N 1
ATOM 914 C CA . ARG A 1 108 ? 4.133 -4.255 -19.562 1.00 65.69 108 ARG A CA 1
ATOM 915 C C . ARG A 1 108 ? 5.427 -5.016 -19.802 1.00 65.69 108 ARG A C 1
ATOM 917 O O . ARG A 1 108 ? 6.499 -4.429 -19.791 1.00 65.69 108 ARG A O 1
ATOM 924 N N . LEU A 1 109 ? 5.339 -6.320 -20.055 1.00 70.62 109 LEU A N 1
ATOM 925 C CA . LEU A 1 109 ? 6.502 -7.169 -20.339 1.00 70.62 109 LEU A CA 1
ATOM 926 C C . LEU A 1 109 ? 6.923 -7.086 -21.816 1.00 70.62 109 LEU A C 1
ATOM 928 O O . LEU A 1 109 ? 6.837 -8.064 -22.554 1.00 70.62 109 LEU A O 1
ATOM 932 N N . THR A 1 110 ? 7.387 -5.916 -22.258 1.00 73.69 110 THR A N 1
ATOM 933 C CA . THR A 1 110 ? 7.944 -5.720 -23.610 1.00 73.69 110 THR A CA 1
ATOM 934 C C . THR A 1 110 ? 9.407 -5.282 -23.538 1.00 73.69 110 THR A C 1
ATOM 936 O O . THR A 1 110 ? 9.893 -4.833 -22.497 1.00 73.69 110 THR A O 1
ATOM 939 N N . LYS A 1 111 ? 10.157 -5.424 -24.640 1.00 68.38 111 LYS A N 1
ATOM 940 C CA . LYS A 1 111 ? 11.557 -4.962 -24.710 1.00 68.38 111 LYS A CA 1
ATOM 941 C C . LYS A 1 111 ? 11.669 -3.439 -24.543 1.00 68.38 111 LYS A C 1
ATOM 943 O O . LYS A 1 111 ? 12.692 -2.973 -24.051 1.00 68.38 111 LYS A O 1
ATOM 948 N N . GLU A 1 112 ? 10.634 -2.707 -24.948 1.00 72.56 112 GLU A N 1
ATOM 949 C CA . GLU A 1 112 ? 10.559 -1.242 -24.959 1.00 72.56 112 GLU A CA 1
ATOM 950 C C . GLU A 1 112 ? 10.079 -0.684 -23.608 1.00 72.56 112 GLU A C 1
ATOM 952 O O . GLU A 1 112 ? 10.617 0.314 -23.134 1.00 72.56 112 GLU A O 1
ATOM 957 N N . ASP A 1 113 ? 9.167 -1.392 -22.931 1.00 69.44 113 ASP A N 1
ATOM 958 C CA . ASP A 1 113 ? 8.555 -0.975 -21.661 1.00 69.44 113 ASP A CA 1
ATOM 959 C C . ASP A 1 113 ? 9.223 -1.597 -20.419 1.00 69.44 113 ASP A C 1
ATOM 961 O O . ASP A 1 113 ? 8.722 -1.450 -19.308 1.00 69.44 113 ASP A O 1
ATOM 965 N N . THR A 1 114 ? 10.360 -2.299 -20.560 1.00 78.38 114 THR A N 1
ATOM 966 C CA . THR A 1 114 ? 11.101 -2.869 -19.413 1.00 78.38 114 THR A CA 1
ATOM 967 C C . THR A 1 114 ? 12.602 -2.601 -19.475 1.00 78.38 114 THR A C 1
ATOM 969 O O . THR A 1 114 ? 13.285 -2.893 -20.455 1.00 78.38 114 THR A O 1
ATOM 972 N N . THR A 1 115 ? 13.147 -2.092 -18.374 1.00 78.94 115 THR A N 1
ATOM 973 C CA . THR A 1 115 ? 14.588 -2.033 -18.097 1.00 78.94 115 THR A CA 1
ATOM 974 C C . THR A 1 115 ? 15.050 -3.305 -17.381 1.00 78.94 115 THR A C 1
ATOM 976 O O . THR A 1 115 ? 14.244 -4.024 -16.785 1.00 78.94 115 THR A O 1
ATOM 979 N N . SER A 1 116 ? 16.357 -3.576 -17.360 1.00 77.62 116 SER A N 1
ATOM 980 C CA . SER A 1 116 ? 16.914 -4.705 -16.596 1.00 77.62 116 SER A CA 1
ATOM 981 C C . SER A 1 116 ? 16.524 -4.671 -15.111 1.00 77.62 116 SER A C 1
ATOM 983 O O . SER A 1 116 ? 16.214 -5.714 -14.543 1.00 77.62 116 SER A O 1
ATOM 985 N N . SER A 1 117 ? 16.470 -3.484 -14.494 1.00 73.00 117 SER A N 1
ATOM 986 C CA . SER A 1 117 ? 16.051 -3.310 -13.097 1.00 73.00 117 SER A CA 1
ATOM 987 C C . SER A 1 117 ? 14.571 -3.627 -12.887 1.00 73.00 117 SER A C 1
ATOM 989 O O . SER A 1 117 ? 14.240 -4.352 -11.952 1.00 73.00 117 SER A O 1
ATOM 991 N N . SER A 1 118 ? 13.687 -3.172 -13.782 1.00 73.38 118 SER A N 1
ATOM 992 C CA . SER A 1 118 ? 12.259 -3.511 -13.704 1.00 73.38 118 SER A CA 1
ATOM 993 C C . SER A 1 118 ? 12.009 -5.016 -13.840 1.00 73.38 118 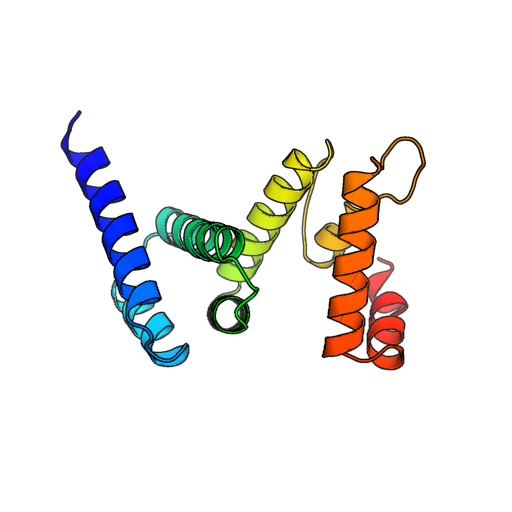SER A C 1
ATOM 995 O O . SER A 1 118 ? 11.203 -5.566 -13.102 1.00 73.38 118 SER A O 1
ATOM 997 N N . ARG A 1 119 ? 12.764 -5.726 -14.694 1.00 79.88 119 ARG A N 1
ATOM 998 C CA . ARG A 1 119 ? 12.645 -7.189 -14.834 1.00 79.88 119 ARG A CA 1
ATOM 999 C C . ARG A 1 119 ? 13.044 -7.922 -13.558 1.00 79.88 119 ARG A C 1
ATOM 1001 O O . ARG A 1 119 ? 12.332 -8.827 -13.143 1.00 79.88 119 ARG A O 1
ATOM 1008 N N . ILE A 1 120 ? 14.143 -7.515 -12.919 1.00 78.81 120 ILE A N 1
ATOM 1009 C CA . ILE A 1 120 ? 14.571 -8.086 -11.631 1.00 78.81 120 ILE A CA 1
ATOM 1010 C C . ILE A 1 120 ? 13.516 -7.819 -10.551 1.00 78.81 120 ILE A C 1
ATOM 1012 O O . ILE A 1 120 ? 13.189 -8.719 -9.781 1.00 78.81 120 ILE A O 1
ATOM 1016 N N . TYR A 1 121 ? 12.947 -6.611 -10.520 1.00 75.12 121 TYR A N 1
ATOM 1017 C CA . TYR A 1 121 ? 11.876 -6.264 -9.588 1.00 75.12 121 TYR A CA 1
ATOM 1018 C C . TYR A 1 121 ? 10.644 -7.159 -9.771 1.00 75.12 121 TYR A C 1
ATOM 1020 O O . TYR A 1 121 ? 10.161 -7.737 -8.802 1.00 75.12 121 TYR A O 1
ATOM 1028 N N . ILE A 1 122 ? 10.184 -7.337 -11.012 1.00 80.69 122 ILE A N 1
ATOM 1029 C CA . ILE A 1 122 ? 9.032 -8.189 -11.337 1.00 80.69 122 ILE A CA 1
ATOM 1030 C C . ILE A 1 122 ? 9.307 -9.645 -10.943 1.00 80.69 122 ILE A C 1
ATOM 1032 O O . ILE A 1 122 ? 8.447 -10.288 -10.350 1.00 80.69 122 ILE A O 1
ATOM 1036 N N . ILE A 1 123 ? 10.511 -10.159 -11.216 1.00 80.00 123 ILE A N 1
ATOM 1037 C CA . ILE A 1 123 ? 10.905 -11.514 -10.806 1.00 80.00 123 ILE A CA 1
ATOM 1038 C C . ILE A 1 123 ? 10.788 -11.667 -9.286 1.00 80.00 123 ILE A C 1
ATOM 1040 O O . ILE A 1 123 ? 10.140 -12.599 -8.819 1.00 80.00 123 ILE A O 1
ATOM 1044 N N . ASN A 1 124 ? 11.358 -10.739 -8.515 1.00 75.75 124 ASN A N 1
ATOM 1045 C CA . ASN A 1 124 ? 11.311 -10.798 -7.054 1.00 75.75 124 ASN A CA 1
ATOM 1046 C C . ASN A 1 124 ? 9.877 -10.676 -6.516 1.00 75.75 124 ASN A C 1
ATOM 1048 O O . ASN A 1 124 ? 9.502 -11.434 -5.626 1.00 75.75 124 ASN A O 1
ATOM 1052 N N . LEU A 1 125 ? 9.060 -9.795 -7.103 1.00 81.25 125 LEU A N 1
ATOM 1053 C CA . LEU A 1 125 ? 7.648 -9.633 -6.753 1.00 81.25 125 LEU A CA 1
ATOM 1054 C C . LEU A 1 125 ? 6.874 -10.950 -6.911 1.00 81.25 125 LEU A C 1
ATOM 1056 O O . LEU A 1 125 ? 6.178 -11.376 -5.994 1.00 81.25 125 LEU A O 1
ATOM 1060 N N . PHE A 1 126 ? 7.004 -11.622 -8.058 1.00 81.94 126 PHE A N 1
ATOM 1061 C CA . PHE A 1 126 ? 6.290 -12.878 -8.307 1.00 81.94 126 PHE A CA 1
ATOM 1062 C C . PHE A 1 126 ? 6.838 -14.056 -7.493 1.00 81.94 126 PHE A C 1
ATOM 1064 O O . PHE A 1 126 ? 6.061 -14.939 -7.119 1.00 81.94 126 PHE A O 1
ATOM 1071 N N . LEU A 1 127 ? 8.138 -14.074 -7.184 1.00 80.81 127 LEU A N 1
ATOM 1072 C CA . LEU A 1 127 ? 8.716 -15.059 -6.267 1.00 80.81 127 LEU A CA 1
ATOM 1073 C C . LEU A 1 127 ? 8.102 -14.931 -4.867 1.00 80.81 127 LEU A C 1
ATOM 1075 O O . LEU A 1 127 ? 7.632 -15.928 -4.324 1.00 80.81 127 LEU A O 1
ATOM 1079 N N . GLU A 1 128 ? 8.007 -13.713 -4.333 1.00 78.69 128 GLU A N 1
ATOM 1080 C CA . GLU A 1 128 ? 7.425 -13.458 -3.010 1.00 78.69 128 GLU A CA 1
ATOM 1081 C C . GLU A 1 128 ? 5.913 -13.744 -2.978 1.00 78.69 128 GLU A C 1
ATOM 1083 O O . GLU A 1 128 ? 5.412 -14.393 -2.059 1.00 78.69 128 GLU A O 1
ATOM 1088 N N . LEU A 1 129 ? 5.172 -13.374 -4.032 1.00 79.38 129 LEU A N 1
ATOM 1089 C CA . LEU A 1 129 ? 3.757 -13.744 -4.172 1.00 79.38 129 LEU A CA 1
ATOM 1090 C C . LEU A 1 129 ? 3.553 -15.266 -4.199 1.00 79.38 129 LEU A C 1
ATOM 1092 O O . LEU A 1 129 ? 2.587 -15.772 -3.623 1.00 79.38 129 LEU A O 1
ATOM 1096 N N . THR A 1 130 ? 4.453 -15.997 -4.860 1.00 84.62 130 THR A N 1
ATOM 1097 C CA . THR A 1 130 ? 4.403 -17.464 -4.928 1.00 84.62 130 THR A CA 1
ATOM 1098 C C . THR A 1 130 ? 4.710 -18.092 -3.572 1.00 84.62 130 THR A C 1
ATOM 1100 O O . THR A 1 130 ? 4.047 -19.058 -3.200 1.00 84.62 130 THR A O 1
ATOM 1103 N N . GLU A 1 131 ? 5.658 -17.537 -2.817 1.00 85.38 131 GLU A N 1
ATOM 1104 C CA . GLU A 1 131 ? 5.993 -17.985 -1.461 1.00 85.38 131 GLU A CA 1
ATOM 1105 C C . GLU A 1 131 ? 4.821 -17.784 -0.485 1.00 85.38 131 GLU A C 1
ATOM 1107 O O . GLU A 1 131 ? 4.527 -18.666 0.320 1.00 85.38 131 GLU A O 1
ATOM 1112 N N . LEU A 1 132 ? 4.090 -16.669 -0.604 1.00 76.94 132 LEU A N 1
ATOM 1113 C CA . LEU A 1 132 ? 2.963 -16.342 0.277 1.00 76.94 132 LEU A CA 1
ATOM 1114 C C . LEU A 1 132 ? 1.661 -17.078 -0.072 1.00 76.94 132 LEU A C 1
ATOM 1116 O O . LEU A 1 132 ? 0.922 -17.496 0.821 1.00 76.94 132 LEU A O 1
ATOM 1120 N N . LEU A 1 133 ? 1.324 -17.190 -1.360 1.00 80.38 133 LEU A N 1
ATOM 1121 C CA . LEU A 1 133 ? 0.031 -17.728 -1.809 1.00 80.38 133 LEU A CA 1
ATOM 1122 C C . LEU A 1 133 ? 0.105 -19.189 -2.260 1.00 80.38 133 LEU A C 1
ATOM 1124 O O . LEU A 1 133 ? -0.916 -19.883 -2.233 1.00 80.38 133 LEU A O 1
ATOM 1128 N N . GLY A 1 134 ? 1.281 -19.644 -2.691 1.00 83.19 134 GLY A N 1
ATOM 1129 C CA . GLY A 1 134 ? 1.468 -20.879 -3.442 1.00 83.19 134 GLY A CA 1
ATOM 1130 C C . GLY A 1 134 ? 1.133 -20.720 -4.930 1.00 83.19 134 GLY A C 1
ATOM 1131 O O . GLY A 1 134 ? 0.200 -20.008 -5.313 1.00 83.19 134 GLY A O 1
ATOM 1132 N N . LEU A 1 135 ? 1.871 -21.442 -5.781 1.00 85.19 135 LEU A N 1
ATOM 1133 C CA . LEU A 1 135 ? 1.798 -21.328 -7.245 1.00 85.19 135 LEU A CA 1
ATOM 1134 C C . LEU A 1 135 ? 0.379 -21.522 -7.800 1.00 85.19 135 LEU A C 1
ATOM 1136 O O . LEU A 1 135 ? -0.083 -20.720 -8.605 1.00 85.19 135 LEU A O 1
ATOM 1140 N N . ASN A 1 136 ? -0.339 -22.550 -7.338 1.00 84.94 136 ASN A N 1
ATOM 1141 C CA . ASN A 1 136 ? -1.679 -22.868 -7.845 1.00 84.94 136 ASN A CA 1
ATOM 1142 C C . ASN A 1 136 ? -2.698 -21.766 -7.524 1.00 84.94 136 ASN A C 1
ATOM 1144 O O . ASN A 1 136 ? -3.506 -21.392 -8.369 1.00 84.94 136 ASN A O 1
ATOM 1148 N N . LYS A 1 137 ? -2.650 -21.217 -6.305 1.00 81.75 137 LYS A N 1
ATOM 1149 C CA . LYS A 1 137 ? -3.569 -20.158 -5.871 1.00 81.75 137 LYS A CA 1
ATOM 1150 C C . LYS A 1 137 ? -3.257 -18.838 -6.568 1.00 81.75 137 LYS A C 1
ATOM 1152 O O . LYS A 1 137 ? -4.185 -18.113 -6.917 1.00 81.75 137 LYS A O 1
ATOM 1157 N N . LEU A 1 138 ? -1.973 -18.544 -6.776 1.00 82.75 138 LEU A N 1
ATOM 1158 C CA . LEU A 1 138 ? -1.536 -17.394 -7.556 1.00 82.75 138 LEU A CA 1
ATOM 1159 C C . LEU A 1 138 ? -1.993 -17.520 -9.014 1.00 82.75 138 LEU A C 1
ATOM 1161 O O . LEU A 1 138 ? -2.634 -16.604 -9.513 1.00 82.75 138 LEU A O 1
ATOM 1165 N N . ASN A 1 139 ? -1.759 -18.664 -9.664 1.00 83.62 139 ASN A N 1
ATOM 1166 C CA . ASN A 1 139 ? -2.173 -18.894 -11.049 1.00 83.62 139 ASN A CA 1
ATOM 1167 C C . ASN A 1 139 ? -3.690 -18.745 -11.223 1.00 83.62 139 ASN A C 1
ATOM 1169 O O . ASN A 1 139 ? -4.125 -17.984 -12.075 1.00 83.62 139 ASN A O 1
ATOM 1173 N N . ASN A 1 140 ? -4.488 -19.363 -10.344 1.00 82.56 140 ASN A N 1
ATOM 1174 C CA . ASN A 1 140 ? -5.948 -19.235 -10.381 1.00 82.56 140 ASN A CA 1
ATOM 1175 C C . ASN A 1 140 ? -6.415 -17.780 -10.257 1.00 82.56 140 ASN A C 1
ATOM 1177 O O . ASN A 1 140 ? -7.390 -17.404 -10.894 1.00 82.56 140 ASN A O 1
ATOM 1181 N N . ARG A 1 141 ? -5.723 -16.962 -9.452 1.00 79.88 141 ARG A N 1
ATOM 1182 C CA . ARG A 1 141 ? -6.013 -15.527 -9.324 1.00 79.88 141 ARG A CA 1
ATOM 1183 C C . ARG A 1 141 ? -5.560 -14.718 -10.535 1.00 79.88 141 ARG A C 1
ATOM 1185 O O . ARG A 1 141 ? -6.168 -13.700 -10.808 1.00 79.88 141 ARG A O 1
ATOM 1192 N N . LEU A 1 142 ? -4.504 -15.129 -11.233 1.00 76.38 142 LEU A N 1
ATOM 1193 C CA . LEU A 1 142 ? -4.026 -14.447 -12.441 1.00 76.38 142 LEU A CA 1
ATOM 1194 C C . LEU A 1 142 ? -4.876 -14.781 -13.673 1.00 76.38 142 LEU A C 1
ATOM 1196 O O . LEU A 1 142 ? -4.972 -13.960 -14.580 1.00 76.38 142 LEU A O 1
ATOM 1200 N N . THR A 1 143 ? -5.479 -15.971 -13.711 1.00 77.25 143 THR A N 1
ATOM 1201 C CA . THR A 1 143 ? -6.274 -16.470 -14.844 1.00 77.25 143 THR A CA 1
ATOM 1202 C C . THR A 1 143 ? -7.782 -16.429 -14.599 1.00 77.25 143 THR A C 1
ATOM 1204 O O . THR A 1 143 ? -8.526 -17.048 -15.358 1.00 77.25 143 THR A O 1
ATOM 1207 N N . ASP A 1 144 ? -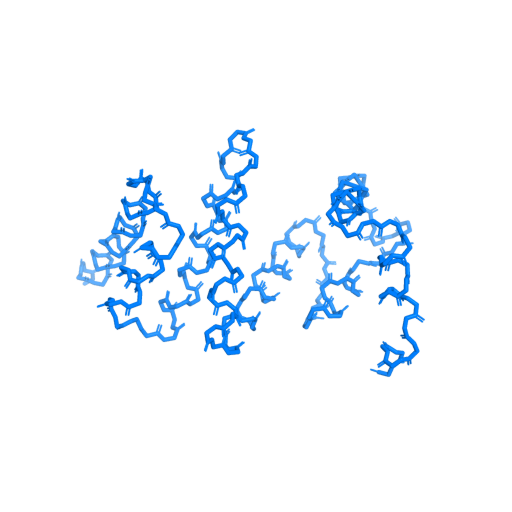8.246 -15.787 -13.525 1.00 74.25 144 ASP A N 1
ATOM 1208 C CA . ASP A 1 144 ? -9.674 -15.719 -13.207 1.00 74.25 144 ASP A CA 1
ATOM 1209 C C . ASP A 1 144 ? -10.412 -14.930 -14.312 1.00 74.25 144 ASP A C 1
ATOM 1211 O O . ASP A 1 144 ? -10.100 -13.759 -14.539 1.00 74.25 144 ASP A O 1
ATOM 1215 N N . PRO A 1 145 ? -11.384 -15.542 -15.014 1.00 66.56 145 PRO A N 1
ATOM 1216 C CA . PRO A 1 145 ? -12.073 -14.917 -16.142 1.00 66.56 145 PRO A CA 1
ATOM 1217 C C . PRO A 1 145 ? -12.950 -13.721 -15.739 1.00 66.56 145 PRO A C 1
ATOM 1219 O O . PRO A 1 145 ? -13.302 -12.907 -16.589 1.00 66.56 145 PRO A O 1
ATOM 1222 N N . THR A 1 146 ? -13.272 -13.556 -14.452 1.00 62.38 146 THR A N 1
ATOM 1223 C CA . THR A 1 146 ? -13.942 -12.344 -13.945 1.00 62.38 146 THR A CA 1
ATOM 1224 C C . THR A 1 146 ? -13.012 -11.128 -13.878 1.00 62.38 146 THR A C 1
ATOM 1226 O O . THR A 1 146 ? -13.459 -10.014 -13.609 1.00 62.38 146 THR A O 1
ATOM 1229 N N . LEU A 1 147 ? -11.716 -11.323 -14.144 1.00 54.03 147 LEU A N 1
ATOM 1230 C CA . LEU A 1 147 ? -10.699 -10.273 -14.197 1.00 54.03 147 LEU A CA 1
ATOM 1231 C C . LEU A 1 147 ? -10.396 -9.787 -15.626 1.00 54.03 147 LEU A C 1
ATOM 1233 O O . LEU A 1 147 ? -9.524 -8.931 -15.784 1.00 54.03 147 LEU A O 1
ATOM 1237 N N . THR A 1 148 ? -11.083 -10.317 -16.648 1.00 50.06 148 THR A N 1
ATOM 1238 C CA . THR A 1 148 ? -10.830 -10.014 -18.074 1.00 50.06 148 THR A CA 1
ATOM 1239 C C . THR A 1 148 ? -11.598 -8.818 -18.653 1.00 50.06 148 THR A C 1
ATOM 1241 O O . THR A 1 148 ? -11.377 -8.506 -19.822 1.00 50.06 148 THR A O 1
ATOM 1244 N N . ASP A 1 149 ? -12.415 -8.119 -17.856 1.00 43.16 149 ASP A N 1
ATOM 1245 C CA . ASP A 1 149 ? -13.183 -6.927 -18.270 1.00 43.16 149 ASP A CA 1
ATOM 1246 C C . ASP A 1 149 ? -12.638 -5.615 -17.662 1.00 43.16 149 ASP A C 1
ATOM 1248 O O . ASP A 1 149 ? -12.496 -5.522 -16.414 1.00 43.16 149 ASP A O 1
#

Foldseek 3Di:
DPPVVVVVVVLLVVLVCLVVVPDALVVSLVVNVVVVDDLVSLLVSLVSLVVVQVPDPDHDCSSVVNLVVVCVPDVSSQQSNFVVLQVVVCVVWNDDDDDPLVSCVLDDPDPVRDDPVNVVVVVVVVVVVCVVQNPVRVVCVVPPPVSVD

pLDDT: mean 75.56, std 14.22, range [35.59, 91.81]

Sequence (149 aa):
MNTFKTNVETFRCTIYSTIRSNIGVEECAHKLLNMNLDPEQEKELCQIILDKCAKERRYKQFFSLLGQHFCSLKKEYVEYFEEIFQDQYKIIHRLEYIDLRKVLRCIRLTKEDTTSSSRIYIINLFLELTELLGLNKLNNRLTDPTLTD